Protein AF-A0A9P0MCF1-F1 (afdb_monomer)

Secondary structure (DSSP, 8-state):
---TT----GGGS-TT--HHHHHHHHHHT-TT---------PPPPPPP-----TTS-TT---SPPPPSS----SSPPPPGGGSS-TT-----TTTSPPPPHHHHHHHHHHHHHHHHHHHHHHHHHHHHTTHHHHHHHHHHHHHHHHTT-

Sequence (149 aa):
MKLFDRSVDLARFEEDTPLYPICRAWMQNQPKNPQTVVKRRLSTPEPEDKSWNGDDSLTEVTRLPAPSGPFEKRIPPPLPEQQQNKDNINLNYDQCEPPEKEVLMQNHLERWSKVKKKWIETAAKNEERYSKSLEILKAIYINAQEVTD

Foldseek 3Di:
DDLVVADFDCVLADPPDDVPVRVVRRVVRCPPDPPPRPPPPDPDPDDDPPDDPPPDDLPDCPDADAFPDDQDDLDFDDDPVRPDDPVPDPPPCVVDPDDDPVVVVVVVVVVVVVVVVRNVVSNVVRCVSRVRRVVSVVVVVVVVVVVVD

InterPro domains:
  IPR028226 Protein LIN37 [PF15306] (1-138)
  IPR028226 Protein LIN37 [PTHR31336] (1-141)

Organ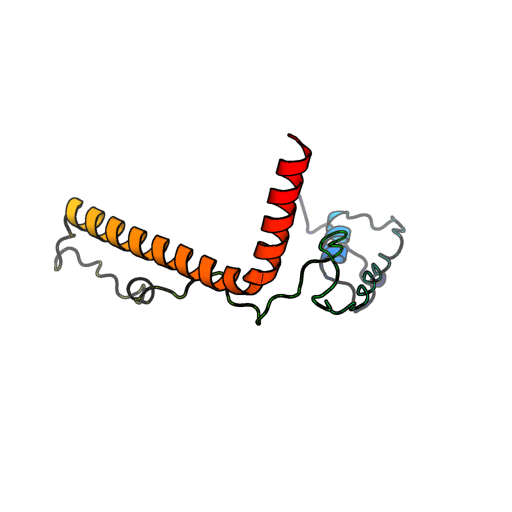ism: Acanthoscelides obtectus (NCBI:txid200917)

Radius of gyration: 28.13 Å; Cα contacts (8 Å, |Δi|>4): 47; chains: 1; bounding box: 60×58×70 Å

Structure (mmCIF, N/CA/C/O backbone):
data_AF-A0A9P0MCF1-F1
#
_entry.id   AF-A0A9P0MCF1-F1
#
loop_
_atom_site.group_PDB
_atom_site.id
_atom_site.type_symbol
_atom_site.label_atom_id
_atom_site.label_alt_id
_atom_site.label_comp_id
_atom_site.label_asym_id
_atom_site.label_entity_id
_atom_site.label_seq_id
_atom_site.pdbx_PDB_ins_code
_atom_site.Cartn_x
_atom_site.Cartn_y
_atom_site.Cartn_z
_atom_site.occupancy
_atom_site.B_iso_or_equiv
_atom_site.auth_seq_id
_atom_site.auth_comp_id
_atom_site.auth_asym_id
_atom_site.auth_atom_id
_atom_site.pdbx_PDB_model_num
ATOM 1 N N . MET A 1 1 ? -32.303 -13.042 -11.400 1.00 60.38 1 MET A N 1
ATOM 2 C CA . MET A 1 1 ? -31.808 -13.975 -12.443 1.00 60.38 1 MET A CA 1
ATOM 3 C C . MET A 1 1 ? -31.792 -15.383 -11.869 1.00 60.38 1 MET A C 1
ATOM 5 O O . MET A 1 1 ? -31.260 -15.553 -10.782 1.00 60.38 1 MET A O 1
ATOM 9 N N . LYS A 1 2 ? -32.372 -16.371 -12.561 1.00 69.25 2 LYS A N 1
ATOM 10 C CA . LYS A 1 2 ? -32.434 -17.771 -12.112 1.00 69.25 2 LYS A CA 1
ATOM 11 C C . LYS A 1 2 ? -31.235 -18.532 -12.701 1.00 69.25 2 LYS A C 1
ATOM 13 O O . LYS A 1 2 ? -31.168 -18.719 -13.911 1.00 69.25 2 LYS A O 1
ATOM 18 N N . LEU A 1 3 ? -30.244 -18.857 -11.867 1.00 65.06 3 LEU A N 1
ATOM 19 C CA . LEU A 1 3 ? -28.996 -19.521 -12.286 1.00 65.06 3 LEU A CA 1
ATOM 20 C C . LEU A 1 3 ? -29.181 -21.026 -12.539 1.00 65.06 3 LEU A C 1
ATOM 22 O O . LEU A 1 3 ? -28.493 -21.593 -13.377 1.00 65.06 3 LEU A O 1
ATOM 26 N N . PHE A 1 4 ? -30.140 -21.646 -11.852 1.00 70.38 4 PHE A N 1
ATOM 27 C CA . PHE A 1 4 ? -30.322 -23.101 -11.807 1.00 70.38 4 PHE A CA 1
ATOM 28 C C . PHE A 1 4 ? -30.893 -23.732 -13.089 1.00 70.38 4 PHE A C 1
ATOM 30 O O . PHE A 1 4 ? -30.806 -24.941 -13.244 1.00 70.38 4 PHE A O 1
ATOM 37 N N . ASP A 1 5 ? -31.416 -22.929 -14.024 1.00 76.19 5 ASP A N 1
ATOM 38 C CA . ASP A 1 5 ? -31.956 -23.413 -15.309 1.00 76.19 5 ASP A CA 1
ATOM 39 C C . ASP A 1 5 ? -30.931 -23.291 -16.461 1.00 76.19 5 ASP A C 1
ATOM 41 O O . ASP A 1 5 ? -31.280 -23.423 -17.635 1.00 76.19 5 ASP A O 1
ATOM 45 N N . ARG A 1 6 ? -29.663 -22.982 -16.148 1.00 80.38 6 ARG A N 1
ATOM 46 C CA . ARG A 1 6 ? -28.590 -22.774 -17.133 1.00 80.38 6 ARG A CA 1
ATOM 47 C C . ARG A 1 6 ? -27.617 -23.944 -17.113 1.00 80.38 6 ARG A C 1
ATOM 49 O O . ARG A 1 6 ? -27.142 -24.329 -16.048 1.00 80.38 6 ARG A O 1
ATOM 56 N N . SER A 1 7 ? -27.268 -24.457 -18.287 1.00 82.00 7 SER A N 1
ATOM 57 C CA . SER A 1 7 ? -26.250 -25.501 -18.455 1.00 82.00 7 SER A CA 1
ATOM 58 C C . SER A 1 7 ? -25.062 -24.976 -19.261 1.00 82.00 7 SER A C 1
ATOM 60 O O . SER A 1 7 ? -25.192 -24.042 -20.054 1.00 82.00 7 SER A O 1
ATOM 62 N N . VAL A 1 8 ? -23.886 -25.555 -19.023 1.00 82.69 8 VAL A N 1
ATOM 63 C CA . VAL A 1 8 ? -22.657 -25.285 -19.775 1.00 82.69 8 VAL A CA 1
ATOM 64 C C . VAL A 1 8 ? -22.046 -26.618 -20.198 1.00 82.69 8 VAL A C 1
ATOM 66 O O . VAL A 1 8 ? -21.968 -27.548 -19.401 1.00 82.69 8 VAL A O 1
ATOM 69 N N . ASP A 1 9 ? -21.663 -26.720 -21.466 1.00 83.62 9 ASP A N 1
ATOM 70 C CA . ASP A 1 9 ? -21.044 -27.915 -22.037 1.00 83.62 9 ASP A CA 1
ATOM 71 C C . ASP A 1 9 ? -19.532 -27.879 -21.781 1.00 83.62 9 ASP A C 1
ATOM 73 O O . ASP A 1 9 ? -18.817 -27.065 -22.372 1.00 83.62 9 ASP A O 1
ATOM 77 N N . LEU A 1 10 ? -19.063 -28.728 -20.859 1.00 82.06 10 LEU A N 1
ATOM 78 C CA . LEU A 1 10 ? -17.662 -28.759 -20.436 1.00 82.06 10 LEU A CA 1
ATOM 79 C C . LEU A 1 10 ? -16.728 -29.388 -21.476 1.00 82.06 10 LEU A C 1
ATOM 81 O O . LEU A 1 10 ? -15.547 -29.061 -21.482 1.00 82.06 10 LEU A O 1
ATOM 85 N N . ALA A 1 11 ? -17.244 -30.214 -22.393 1.00 82.06 11 ALA A N 1
ATOM 86 C CA . ALA A 1 11 ? -16.435 -30.870 -23.425 1.00 82.06 11 ALA A CA 1
ATOM 87 C C . ALA A 1 11 ? -15.829 -29.879 -24.438 1.00 82.06 11 ALA A C 1
ATOM 89 O O . ALA A 1 11 ? -14.988 -30.247 -25.255 1.00 82.06 11 ALA A O 1
ATOM 90 N N . ARG A 1 12 ? -16.258 -28.612 -24.396 1.00 75.88 12 ARG A N 1
ATOM 91 C CA . ARG A 1 12 ? -15.750 -27.520 -25.237 1.00 75.88 12 ARG A CA 1
ATOM 92 C C . ARG A 1 12 ? -14.488 -26.855 -24.684 1.00 75.88 12 ARG A C 1
ATOM 94 O O . ARG A 1 12 ? -13.932 -25.993 -25.363 1.00 75.88 12 ARG A O 1
ATOM 101 N N . PHE A 1 13 ? -14.076 -27.193 -23.463 1.00 81.00 13 PHE A N 1
ATOM 102 C CA . PHE A 1 13 ? -12.922 -26.602 -22.792 1.00 81.00 13 PHE A CA 1
ATOM 103 C C . PHE A 1 13 ? -11.800 -27.635 -22.646 1.00 81.00 13 PHE A C 1
ATOM 105 O O . PHE A 1 13 ? -12.057 -28.807 -22.389 1.00 81.00 13 PHE A O 1
ATOM 112 N N . GLU A 1 14 ? -10.555 -27.188 -22.805 1.00 82.31 14 GLU A N 1
ATOM 113 C CA . GLU A 1 14 ? -9.365 -27.981 -22.474 1.00 82.31 14 GLU A CA 1
ATOM 114 C C . GLU A 1 14 ? -9.253 -28.129 -20.945 1.00 82.31 14 GLU A C 1
ATOM 116 O O . GLU A 1 14 ? -9.722 -27.254 -20.209 1.00 82.31 14 GLU A O 1
ATOM 121 N N . GLU A 1 15 ? -8.621 -29.201 -20.453 1.00 82.75 15 GLU A N 1
ATOM 122 C CA . GLU A 1 15 ? -8.458 -29.463 -19.008 1.00 82.75 15 GLU A CA 1
ATOM 123 C C . GLU A 1 15 ? -7.720 -28.335 -18.263 1.00 82.75 15 GLU A C 1
ATOM 125 O O . GLU A 1 15 ? -7.939 -28.131 -17.071 1.00 82.75 15 GLU A O 1
ATOM 130 N N . ASP A 1 16 ? -6.885 -27.563 -18.963 1.00 82.12 16 ASP A N 1
ATOM 131 C CA . ASP A 1 16 ? -6.139 -26.422 -18.426 1.00 82.12 16 ASP A CA 1
ATOM 132 C C . ASP A 1 16 ? -6.858 -25.068 -18.602 1.00 82.12 16 ASP A C 1
ATOM 134 O O . ASP A 1 16 ? -6.293 -24.007 -18.314 1.00 82.12 16 ASP A O 1
ATOM 138 N N . THR A 1 17 ? -8.122 -25.074 -19.042 1.00 81.31 17 THR A N 1
ATOM 139 C CA . THR A 1 17 ? -8.905 -23.844 -19.201 1.00 81.31 17 THR A CA 1
ATOM 140 C C . THR A 1 17 ? -9.191 -23.207 -17.834 1.00 81.31 17 THR A C 1
ATOM 142 O O . THR A 1 17 ? -9.747 -23.857 -16.946 1.00 81.31 17 THR A O 1
ATOM 145 N N . PRO A 1 18 ? -8.911 -21.904 -17.643 1.00 84.00 18 PRO A N 1
ATOM 146 C CA . PRO A 1 18 ? -9.210 -21.230 -16.387 1.00 84.00 18 PRO A CA 1
ATOM 147 C C . PRO A 1 18 ? -10.721 -21.137 -16.123 1.00 84.00 18 PRO A C 1
ATOM 149 O O . PRO A 1 18 ? -11.548 -21.106 -17.034 1.00 84.00 18 PRO A O 1
ATOM 152 N N . LEU A 1 19 ? -11.091 -20.995 -14.847 1.00 87.38 19 LEU A N 1
ATOM 153 C CA . LEU A 1 19 ? -12.492 -20.992 -14.406 1.00 87.38 19 LEU A CA 1
ATOM 154 C C . LEU A 1 19 ? -13.329 -19.837 -14.994 1.00 87.38 19 LEU A C 1
ATOM 156 O O . LEU A 1 19 ? -14.530 -19.978 -15.220 1.00 87.38 19 LEU A O 1
ATOM 160 N N . TYR A 1 20 ? -12.716 -18.678 -15.246 1.00 85.25 20 TYR A N 1
ATOM 161 C CA . TYR A 1 20 ? -13.443 -17.475 -15.665 1.00 85.25 20 TYR A CA 1
ATOM 162 C C . TYR A 1 20 ? -14.188 -17.631 -17.014 1.00 85.25 20 TYR A C 1
ATOM 164 O O . TYR A 1 20 ? -15.388 -17.335 -17.052 1.00 85.25 20 TYR A O 1
ATOM 172 N N . PRO A 1 21 ? -13.559 -18.128 -18.103 1.00 83.38 21 PRO A N 1
ATOM 173 C CA . PRO A 1 21 ? -14.254 -18.495 -19.341 1.00 83.38 21 PRO A CA 1
ATOM 174 C C . PRO A 1 21 ? -15.456 -19.426 -19.146 1.00 83.38 21 PRO A C 1
ATOM 176 O O . PRO A 1 21 ? -16.510 -19.195 -19.742 1.00 83.38 21 PRO A O 1
ATOM 179 N N . ILE A 1 22 ? -15.326 -20.425 -18.271 1.00 85.50 22 ILE A N 1
ATOM 180 C CA . ILE A 1 22 ? -16.377 -21.410 -17.990 1.00 85.50 22 ILE A CA 1
ATOM 181 C C . ILE A 1 22 ? -17.571 -20.721 -17.308 1.00 85.50 22 ILE A C 1
ATOM 183 O O . ILE A 1 22 ? -18.712 -20.840 -17.763 1.00 85.50 22 ILE A O 1
ATOM 187 N N . CYS A 1 23 ? -17.316 -19.897 -16.284 1.00 87.38 23 CYS A N 1
ATOM 188 C CA . CYS A 1 23 ? -18.349 -19.110 -15.602 1.00 87.38 23 CYS A CA 1
ATOM 189 C C . CYS A 1 23 ? -19.060 -18.123 -16.543 1.00 87.38 23 CYS A C 1
ATOM 191 O O . CYS A 1 23 ? -20.273 -17.923 -16.446 1.00 87.38 23 CYS A O 1
ATOM 193 N N . ARG A 1 24 ? -18.324 -17.498 -17.473 1.00 85.25 24 ARG A N 1
ATOM 194 C CA . ARG A 1 24 ? -18.900 -16.585 -18.475 1.00 85.25 24 ARG A CA 1
ATOM 195 C C . ARG A 1 24 ? -19.818 -17.320 -19.448 1.00 85.25 24 ARG A C 1
ATOM 197 O O . ARG A 1 24 ? -20.921 -16.830 -19.688 1.00 85.25 24 ARG A O 1
ATOM 204 N N . ALA A 1 25 ? -19.409 -18.485 -19.949 1.00 83.31 25 ALA A N 1
ATOM 205 C CA . ALA A 1 25 ? -20.236 -19.311 -20.828 1.00 83.31 25 ALA A CA 1
ATOM 206 C C . ALA A 1 25 ? -21.526 -19.772 -20.128 1.00 83.31 25 ALA A C 1
ATOM 208 O O . ALA A 1 25 ? -22.613 -19.699 -20.704 1.00 83.31 25 ALA A O 1
ATOM 209 N N . TRP A 1 26 ? -21.428 -20.145 -18.849 1.00 84.31 26 TRP A N 1
ATOM 210 C CA . TRP A 1 26 ? -22.587 -20.521 -18.042 1.00 84.31 26 TRP A CA 1
ATOM 211 C C . TRP A 1 26 ? -23.578 -19.365 -17.844 1.00 84.31 26 TRP A C 1
ATOM 213 O O . TRP A 1 26 ? -24.789 -19.537 -17.998 1.00 84.31 26 TRP A O 1
ATOM 223 N N . MET A 1 27 ? -23.085 -18.150 -17.579 1.00 84.75 27 MET A N 1
ATOM 224 C CA . MET A 1 27 ? -23.943 -16.963 -17.479 1.00 84.75 27 MET A CA 1
ATOM 225 C C . MET A 1 27 ? -24.620 -16.592 -18.804 1.00 8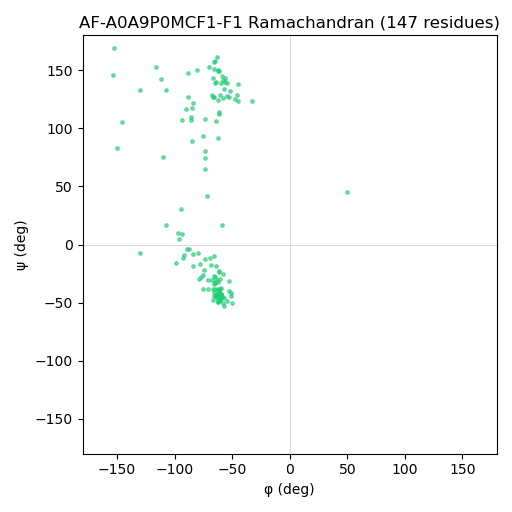4.75 27 MET A C 1
ATOM 227 O O . MET A 1 27 ? -25.744 -16.087 -18.774 1.00 84.75 27 MET A O 1
ATOM 231 N N . GLN A 1 28 ? -23.960 -16.832 -19.942 1.00 82.62 28 GLN A N 1
ATOM 232 C CA . GLN A 1 28 ? -24.501 -16.544 -21.275 1.00 82.62 28 GLN A CA 1
ATOM 233 C C . GLN A 1 28 ? -25.643 -17.490 -21.672 1.00 82.62 28 GLN A C 1
ATOM 235 O O . GLN A 1 28 ? -26.543 -17.059 -22.389 1.00 82.62 28 GLN A O 1
ATOM 240 N N . ASN A 1 29 ? -25.640 -18.740 -21.189 1.00 79.31 29 ASN A N 1
ATOM 241 C CA . ASN A 1 29 ? -26.688 -19.741 -21.432 1.00 79.31 29 ASN A CA 1
ATOM 242 C C . ASN A 1 29 ? -27.058 -19.906 -22.920 1.00 79.31 29 ASN A C 1
ATOM 244 O O . ASN A 1 29 ? -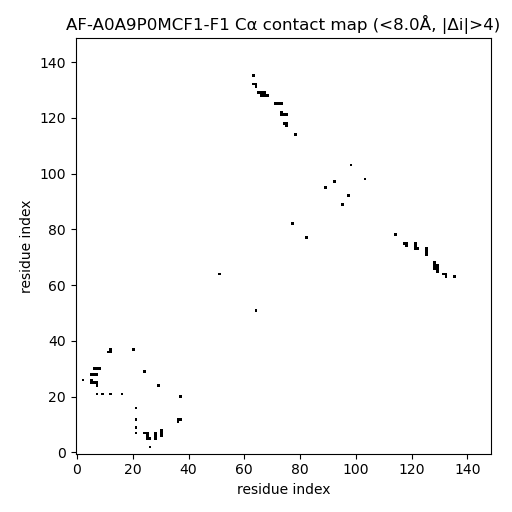28.234 -19.925 -23.286 1.00 79.31 29 ASN A O 1
ATOM 248 N N . GLN A 1 30 ? -26.051 -19.985 -23.794 1.00 75.56 30 GLN A N 1
ATOM 249 C CA . GLN A 1 30 ? -26.244 -20.162 -25.236 1.00 75.56 30 GLN A CA 1
ATOM 250 C C . GLN A 1 30 ? -25.800 -21.564 -25.690 1.00 75.56 30 GLN A C 1
ATOM 252 O O . GLN A 1 30 ? -24.752 -21.700 -26.321 1.00 75.56 30 GLN A O 1
ATOM 257 N N . PRO A 1 31 ? -26.589 -22.623 -25.420 1.00 68.19 31 PRO A N 1
ATOM 258 C CA . PRO A 1 31 ? -26.196 -24.003 -25.734 1.00 68.19 31 PRO A CA 1
ATOM 259 C C . PRO A 1 31 ? -26.023 -24.249 -27.243 1.00 68.19 31 PRO A C 1
ATOM 261 O O . PRO A 1 31 ? -25.180 -25.044 -27.658 1.00 68.19 31 PRO A O 1
ATOM 264 N N . LYS A 1 32 ? -26.793 -23.524 -28.069 1.00 65.25 32 LYS A N 1
ATOM 265 C CA . LYS A 1 32 ? -26.811 -23.633 -29.537 1.00 65.25 32 LYS A CA 1
ATOM 266 C C . LYS A 1 32 ? -25.774 -22.768 -30.251 1.00 65.25 32 LYS A C 1
ATOM 268 O O . LYS A 1 32 ? -25.707 -22.814 -31.473 1.00 65.25 32 LYS A O 1
ATOM 273 N N . ASN A 1 33 ? -25.013 -21.949 -29.530 1.00 67.44 33 ASN A N 1
ATOM 274 C CA . ASN A 1 33 ? -24.020 -21.099 -30.162 1.00 67.44 33 ASN A CA 1
ATOM 275 C C . ASN A 1 33 ? -22.718 -21.903 -30.340 1.00 67.44 33 ASN A C 1
ATOM 277 O O . ASN A 1 33 ? -22.140 -22.330 -29.332 1.00 67.44 33 ASN A O 1
ATOM 281 N N . PRO A 1 34 ? -22.250 -22.133 -31.581 1.00 62.88 34 PRO A N 1
ATOM 282 C CA . PRO A 1 34 ? -20.914 -22.648 -31.841 1.00 62.88 34 PRO A CA 1
ATOM 283 C C . PRO A 1 34 ? -19.907 -21.518 -31.589 1.00 62.88 34 PRO A C 1
ATOM 285 O O . PRO A 1 34 ? -19.279 -21.002 -32.509 1.00 62.88 34 PRO A O 1
ATOM 288 N N . GLN A 1 35 ? -19.793 -21.065 -30.338 1.00 59.19 35 GLN A N 1
ATOM 289 C CA . GLN A 1 35 ? -18.737 -20.131 -29.972 1.00 59.19 35 GLN A CA 1
ATOM 290 C C . GLN A 1 35 ? -17.403 -20.832 -30.205 1.00 59.19 35 GLN A C 1
ATOM 292 O O . GLN A 1 35 ? -17.165 -21.925 -29.692 1.00 59.19 35 GLN A O 1
ATOM 297 N N . THR A 1 36 ? -16.562 -20.197 -31.016 1.00 58.47 36 THR A N 1
ATOM 298 C CA . THR A 1 36 ? -15.187 -20.606 -31.273 1.00 58.47 36 THR A CA 1
ATOM 299 C C . THR A 1 36 ? -14.501 -20.888 -29.946 1.00 58.47 36 THR A C 1
ATOM 301 O O . THR A 1 36 ? -14.507 -20.012 -29.077 1.00 58.47 36 THR A O 1
ATOM 304 N N . VAL A 1 37 ? -13.934 -22.092 -29.811 1.00 60.06 37 VAL A N 1
ATOM 305 C CA . VAL A 1 37 ? -13.035 -22.495 -28.719 1.00 60.06 37 VAL A CA 1
ATOM 306 C C . VAL A 1 37 ? -12.225 -21.277 -28.298 1.00 60.06 37 VAL A C 1
ATOM 308 O O . VAL A 1 37 ? -11.624 -20.625 -29.160 1.00 60.06 37 VAL A O 1
ATOM 311 N N . VAL A 1 38 ? -12.285 -20.915 -27.012 1.00 59.22 38 VAL A N 1
ATOM 312 C CA . VAL A 1 38 ? -11.543 -19.771 -26.474 1.00 59.22 38 VAL A CA 1
ATOM 313 C C . VAL A 1 38 ? -10.068 -20.085 -26.676 1.00 59.22 38 VAL A C 1
ATOM 315 O O . VAL A 1 38 ? -9.452 -20.756 -25.855 1.00 59.22 38 VAL A O 1
ATOM 318 N N . LYS A 1 39 ? -9.517 -19.656 -27.816 1.00 59.22 39 LYS A N 1
ATOM 319 C CA . LYS A 1 39 ? -8.114 -19.870 -28.139 1.00 59.22 39 LYS A CA 1
ATOM 320 C C . LYS A 1 39 ? -7.316 -19.220 -27.026 1.00 59.22 39 LYS A C 1
ATOM 322 O O . LYS A 1 39 ? -7.530 -18.044 -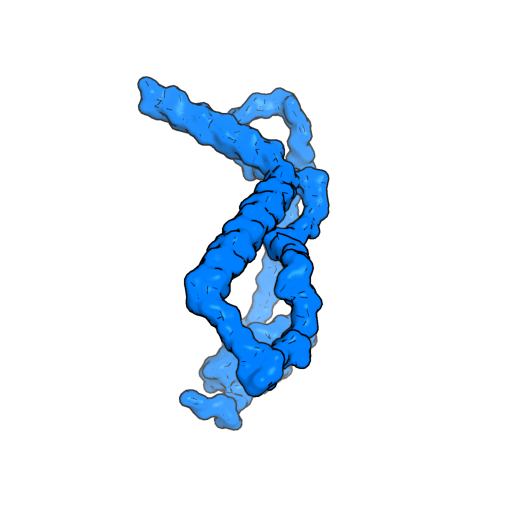26.712 1.00 59.22 39 LYS A O 1
ATOM 327 N N . ARG A 1 40 ? -6.422 -20.004 -26.430 1.00 63.28 40 ARG A N 1
ATOM 328 C CA . ARG A 1 40 ? -5.446 -19.525 -25.459 1.00 63.28 40 ARG A CA 1
ATOM 329 C C . ARG A 1 40 ? -4.841 -18.234 -26.003 1.00 63.28 40 ARG A C 1
ATOM 331 O O . ARG A 1 40 ? -4.327 -18.216 -27.123 1.00 63.28 40 ARG A O 1
ATOM 338 N N . ARG A 1 41 ? -4.933 -17.142 -25.239 1.00 60.22 41 ARG A N 1
ATOM 339 C CA . ARG A 1 41 ? -4.105 -15.975 -25.540 1.00 60.22 41 ARG A CA 1
ATOM 340 C C . ARG A 1 41 ? -2.670 -16.459 -25.389 1.00 60.22 41 ARG A C 1
ATOM 342 O O . ARG A 1 41 ? -2.285 -16.840 -24.287 1.00 60.22 41 ARG A O 1
ATOM 349 N N . LEU A 1 42 ? -1.929 -16.524 -26.494 1.00 61.22 42 LEU A N 1
ATOM 350 C CA . LEU A 1 42 ? -0.489 -16.732 -26.431 1.00 61.22 42 LEU A CA 1
ATOM 351 C C . LEU A 1 42 ? 0.065 -15.641 -25.517 1.00 61.22 42 LEU A C 1
ATOM 353 O O . LEU A 1 42 ? -0.288 -14.468 -25.674 1.00 61.22 42 LEU A O 1
ATOM 357 N N . SER A 1 43 ? 0.846 -16.045 -24.520 1.00 59.88 43 SER A N 1
ATOM 358 C CA . SER A 1 43 ? 1.556 -15.116 -23.653 1.00 59.88 43 SER A CA 1
ATOM 359 C C . SER A 1 43 ? 2.334 -14.147 -24.537 1.00 59.88 43 SER A C 1
ATOM 361 O O . SER A 1 43 ? 2.993 -14.580 -25.485 1.00 59.88 43 SER A O 1
ATOM 363 N N . THR A 1 44 ? 2.235 -12.847 -24.258 1.00 64.62 44 THR A N 1
ATOM 364 C CA . THR A 1 44 ? 3.109 -11.860 -24.895 1.00 64.62 44 THR A CA 1
ATOM 365 C C . THR A 1 44 ? 4.554 -12.325 -24.688 1.00 64.62 44 THR A C 1
ATOM 367 O O . THR A 1 44 ? 4.892 -12.637 -23.543 1.00 64.62 44 THR A O 1
ATOM 370 N N . PRO A 1 45 ? 5.378 -12.439 -25.747 1.00 67.06 45 PRO A N 1
ATOM 371 C CA . PRO A 1 45 ? 6.770 -12.844 -25.595 1.00 67.06 45 PRO A CA 1
ATOM 372 C C . PRO A 1 45 ? 7.472 -11.920 -24.595 1.00 67.06 45 PRO A C 1
ATOM 374 O O . PRO A 1 45 ? 7.227 -10.711 -24.594 1.00 67.06 45 PRO A O 1
ATOM 377 N N . GLU A 1 46 ? 8.304 -12.494 -23.724 1.00 63.94 46 GLU A N 1
ATOM 378 C CA . GLU A 1 46 ? 9.117 -11.698 -22.805 1.00 63.94 46 GLU A CA 1
ATOM 379 C C . GLU A 1 46 ? 10.039 -10.779 -23.624 1.00 63.94 46 GLU A C 1
ATOM 381 O O . GLU A 1 46 ? 10.697 -11.248 -24.557 1.00 63.94 46 GLU A O 1
ATOM 386 N N . PRO A 1 47 ? 10.061 -9.465 -23.344 1.00 56.69 47 PRO A N 1
ATOM 387 C CA . PRO A 1 47 ? 10.951 -8.549 -24.041 1.00 56.69 47 PRO A CA 1
ATOM 388 C C . PRO A 1 47 ? 12.417 -8.849 -23.697 1.00 56.69 47 PRO A C 1
ATOM 390 O O . PRO A 1 47 ? 12.743 -9.171 -22.558 1.00 56.69 47 PRO A O 1
ATOM 393 N N . GLU A 1 48 ? 13.303 -8.707 -24.684 1.00 62.16 48 GLU A N 1
ATOM 394 C CA . GLU A 1 48 ? 14.737 -9.002 -24.567 1.00 62.16 48 GLU A CA 1
ATOM 395 C C . GLU A 1 48 ? 15.428 -8.200 -23.445 1.00 62.16 48 GLU A C 1
ATOM 397 O O . GLU A 1 48 ? 15.278 -6.977 -23.335 1.00 62.16 48 GLU A O 1
ATOM 402 N N . ASP A 1 49 ? 16.246 -8.882 -22.636 1.00 54.94 49 ASP A N 1
ATOM 403 C CA . ASP A 1 49 ? 17.028 -8.317 -21.531 1.00 54.94 49 ASP A CA 1
ATOM 404 C C . ASP A 1 49 ? 18.237 -7.496 -22.015 1.00 54.94 49 ASP A C 1
ATOM 406 O O . ASP A 1 49 ? 19.394 -7.889 -21.891 1.00 54.94 49 ASP A O 1
ATOM 410 N N . LYS A 1 50 ? 18.000 -6.289 -22.539 1.00 57.03 50 LYS A N 1
ATOM 411 C CA . LYS A 1 50 ? 19.078 -5.307 -22.762 1.00 57.03 50 LYS A CA 1
ATOM 412 C C . LYS A 1 50 ? 19.554 -4.686 -21.447 1.00 57.03 50 LYS A C 1
ATOM 414 O O . LYS A 1 50 ? 19.079 -3.621 -21.041 1.00 57.03 50 LYS A O 1
ATOM 419 N N . SER A 1 51 ? 20.416 -5.397 -20.720 1.00 50.00 51 SER A N 1
ATOM 420 C CA . SER A 1 51 ? 21.037 -4.915 -19.477 1.00 50.00 51 SER A CA 1
ATOM 421 C C . SER A 1 51 ? 21.544 -3.478 -19.641 1.00 50.00 51 SER A C 1
ATOM 423 O O . SER A 1 51 ? 22.237 -3.163 -20.606 1.00 50.00 51 SER A O 1
ATOM 425 N N . TRP A 1 52 ? 21.158 -2.606 -18.712 1.00 51.66 52 TRP A N 1
ATOM 426 C CA . TRP A 1 52 ? 21.574 -1.208 -18.672 1.00 51.66 52 TRP A CA 1
ATOM 427 C C . TRP A 1 52 ? 23.092 -1.135 -18.456 1.00 51.66 52 TRP A C 1
ATOM 429 O O . TRP A 1 52 ? 23.577 -1.397 -17.354 1.00 5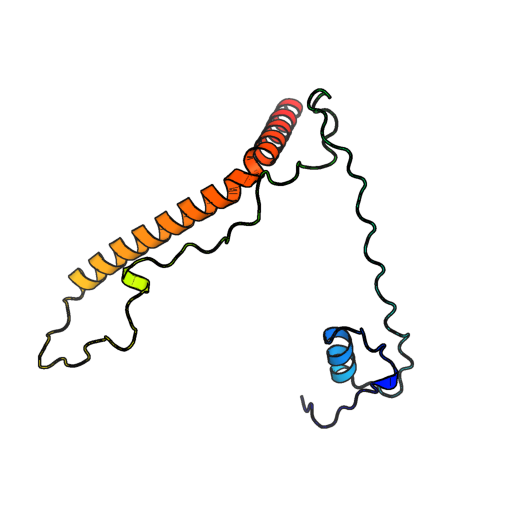1.66 52 TRP A O 1
ATOM 439 N N . ASN A 1 53 ? 23.838 -0.797 -19.506 1.00 48.78 53 ASN A N 1
ATOM 440 C CA . ASN A 1 53 ? 25.232 -0.381 -19.401 1.00 48.78 53 ASN A CA 1
ATOM 441 C C . ASN A 1 53 ? 25.198 1.124 -19.123 1.00 48.78 53 ASN A C 1
ATOM 443 O O . ASN A 1 53 ? 24.757 1.892 -19.971 1.00 48.78 53 ASN A O 1
ATOM 447 N N . GLY A 1 54 ? 25.561 1.527 -17.906 1.00 49.72 54 GLY A N 1
ATOM 448 C CA . GLY A 1 54 ? 25.350 2.877 -17.372 1.00 49.72 54 GLY A CA 1
ATOM 449 C C . GLY A 1 54 ? 26.228 3.984 -17.957 1.00 49.72 54 GLY A C 1
ATOM 450 O O . GLY A 1 54 ? 26.705 4.807 -17.187 1.00 49.72 54 GLY A O 1
ATOM 451 N N . ASP A 1 55 ? 26.439 3.991 -19.271 1.00 49.03 55 ASP A N 1
ATOM 452 C CA . ASP A 1 55 ? 27.293 4.958 -19.972 1.00 49.03 55 ASP A CA 1
ATOM 453 C C . ASP A 1 55 ? 26.612 5.613 -21.187 1.00 49.03 55 ASP A C 1
ATOM 455 O O . ASP A 1 55 ? 27.154 6.555 -21.756 1.00 49.03 55 ASP A O 1
ATOM 459 N N . ASP A 1 56 ? 25.415 5.168 -21.590 1.00 48.81 56 ASP A N 1
ATOM 460 C CA . ASP A 1 56 ? 24.744 5.794 -22.730 1.00 48.81 56 ASP A CA 1
ATOM 461 C C . ASP A 1 56 ? 23.877 6.969 -22.275 1.00 48.81 56 ASP A C 1
ATOM 463 O O . ASP A 1 56 ? 23.054 6.867 -21.358 1.00 48.81 56 ASP A O 1
ATOM 467 N N . SER A 1 57 ? 24.117 8.106 -22.916 1.00 50.97 57 SER A N 1
ATOM 468 C CA . SER A 1 57 ? 23.424 9.369 -22.713 1.00 50.97 57 SER A CA 1
ATOM 469 C C . SER A 1 57 ? 21.912 9.142 -22.628 1.00 50.97 57 SER A C 1
ATOM 471 O O . SER A 1 57 ? 21.358 8.384 -23.425 1.00 50.97 57 SER A O 1
ATOM 473 N N . LEU A 1 58 ? 21.237 9.827 -21.693 1.00 55.28 58 LEU A N 1
ATOM 474 C CA . LEU A 1 58 ? 19.805 9.725 -21.329 1.00 55.28 58 LEU A CA 1
ATOM 475 C C . LEU A 1 58 ? 18.802 10.012 -22.478 1.00 55.28 58 LEU A C 1
ATOM 477 O O . LEU A 1 58 ? 17.632 10.299 -22.238 1.00 55.28 58 LEU A O 1
ATOM 481 N N . THR A 1 59 ? 19.275 9.984 -23.718 1.00 57.41 59 THR A N 1
ATOM 482 C CA . THR A 1 59 ? 18.607 10.317 -24.972 1.00 57.41 59 THR A CA 1
ATOM 483 C C . THR A 1 59 ? 17.455 9.381 -25.330 1.00 57.41 59 THR A C 1
ATOM 485 O O . THR A 1 59 ? 16.502 9.852 -25.943 1.00 57.41 59 THR A O 1
ATOM 488 N N . GLU A 1 60 ? 17.459 8.109 -24.902 1.00 66.62 60 GLU A N 1
ATOM 489 C CA . GLU A 1 60 ? 16.320 7.216 -25.166 1.00 66.62 60 GLU A CA 1
ATOM 490 C C . GLU A 1 60 ? 16.108 6.138 -24.083 1.00 66.62 60 GLU A C 1
ATOM 492 O O . GLU A 1 60 ? 16.508 4.976 -24.196 1.00 66.62 60 GLU A O 1
ATOM 497 N N . VAL A 1 61 ? 15.428 6.514 -22.995 1.00 69.56 61 VAL A N 1
ATOM 498 C CA . VAL A 1 61 ? 14.991 5.563 -21.959 1.00 69.56 61 VAL A CA 1
ATOM 499 C C . VAL A 1 61 ? 13.788 4.764 -22.473 1.00 69.56 61 VAL A C 1
ATOM 501 O O . VAL A 1 61 ? 12.639 5.173 -22.334 1.00 69.56 61 VAL A O 1
ATOM 504 N N . THR A 1 62 ? 14.046 3.591 -23.051 1.00 78.38 62 THR A N 1
ATOM 505 C CA . THR A 1 62 ? 12.994 2.677 -23.548 1.00 78.38 62 THR A CA 1
ATOM 506 C C . THR A 1 62 ? 12.405 1.773 -22.463 1.00 78.38 62 THR A C 1
ATOM 508 O O . THR A 1 62 ? 11.320 1.215 -22.637 1.00 78.38 62 THR A O 1
ATOM 511 N N . ARG A 1 63 ? 13.103 1.614 -21.328 1.00 82.19 63 ARG A N 1
ATOM 512 C CA . ARG A 1 63 ? 12.668 0.791 -20.191 1.00 82.19 63 ARG A CA 1
ATOM 513 C C . ARG A 1 63 ? 13.257 1.274 -18.870 1.00 82.19 63 ARG A C 1
ATOM 515 O O . ARG A 1 63 ? 14.398 1.724 -18.822 1.00 82.19 63 ARG A O 1
ATOM 522 N N . LEU A 1 64 ? 12.487 1.133 -17.792 1.00 86.50 64 LEU A N 1
ATOM 523 C CA . LEU A 1 64 ? 12.971 1.382 -16.433 1.00 86.50 64 LEU A CA 1
ATOM 524 C C . LEU A 1 64 ? 13.759 0.170 -15.910 1.00 86.50 64 LEU A C 1
ATOM 526 O O . LEU A 1 64 ? 13.457 -0.964 -16.295 1.00 86.50 64 LEU A O 1
ATOM 530 N N . PRO A 1 65 ? 14.748 0.379 -15.024 1.00 88.12 65 PRO A N 1
ATOM 531 C CA . PRO A 1 65 ? 15.491 -0.717 -14.427 1.00 88.12 65 PRO A CA 1
ATOM 532 C C . PRO A 1 65 ? 14.586 -1.577 -13.537 1.00 88.12 65 PRO A C 1
ATOM 534 O O . PRO A 1 65 ? 13.610 -1.101 -12.947 1.00 88.12 65 PRO A O 1
ATOM 537 N N . ALA A 1 66 ? 14.940 -2.857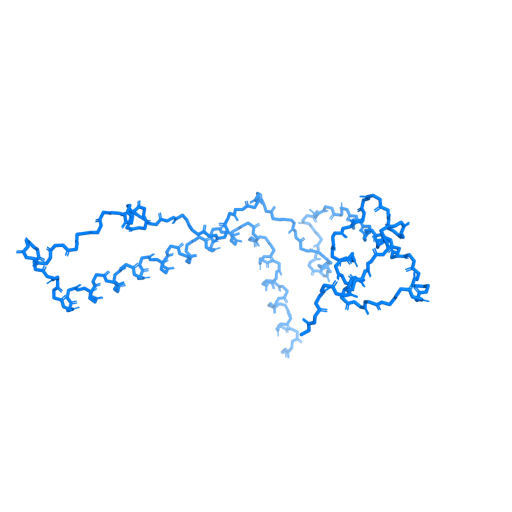 -13.429 1.00 88.00 66 ALA A N 1
ATOM 538 C CA . ALA A 1 66 ? 14.302 -3.775 -12.496 1.00 88.00 66 ALA A CA 1
ATOM 539 C C . ALA A 1 66 ? 14.496 -3.295 -11.040 1.00 88.00 66 ALA A C 1
ATOM 541 O O . ALA A 1 66 ? 15.518 -2.667 -10.733 1.00 88.00 66 ALA A O 1
ATOM 542 N N . PRO A 1 67 ? 13.544 -3.582 -10.132 1.00 90.50 67 PRO A N 1
ATOM 543 C CA . PRO A 1 67 ? 13.685 -3.231 -8.724 1.00 90.50 67 PRO A CA 1
ATOM 544 C C . PRO A 1 67 ? 14.940 -3.872 -8.124 1.00 90.50 67 PRO A C 1
ATOM 546 O O . PRO A 1 67 ? 15.253 -5.027 -8.407 1.00 90.50 67 PRO A O 1
ATOM 549 N N . SER A 1 68 ? 15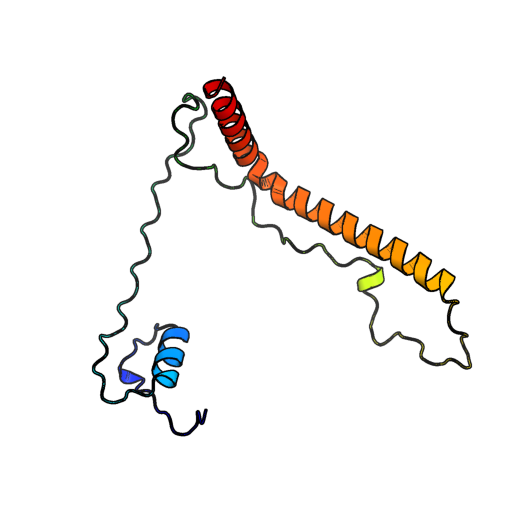.638 -3.141 -7.255 1.00 87.12 68 SER A N 1
ATOM 550 C CA . SER A 1 68 ? 16.913 -3.580 -6.665 1.00 87.12 68 SER A CA 1
ATOM 551 C C . SER A 1 68 ? 16.792 -4.754 -5.683 1.00 87.12 68 SER A C 1
ATOM 553 O O . SER A 1 68 ? 17.805 -5.344 -5.314 1.00 87.12 68 SER A O 1
ATOM 555 N N . GLY A 1 69 ? 15.575 -5.111 -5.262 1.00 83.12 69 GLY A N 1
ATOM 556 C CA . GLY A 1 69 ? 15.319 -6.173 -4.291 1.00 83.12 69 GLY A CA 1
ATOM 557 C C . GLY A 1 69 ? 13.945 -6.839 -4.446 1.00 83.12 69 GLY A C 1
ATOM 558 O O . GLY A 1 69 ? 13.079 -6.338 -5.179 1.00 83.12 69 GLY A O 1
ATOM 559 N N . PRO A 1 70 ? 13.718 -7.966 -3.743 1.00 84.88 70 PRO A N 1
ATOM 560 C CA . PRO A 1 70 ? 12.491 -8.754 -3.838 1.00 84.88 70 PRO A CA 1
ATOM 561 C C . PRO A 1 70 ? 11.260 -7.968 -3.379 1.00 84.88 70 PRO A C 1
ATOM 563 O O . PRO A 1 70 ? 11.368 -6.964 -2.677 1.00 84.88 70 PRO A O 1
ATOM 566 N N . PHE A 1 71 ? 10.071 -8.431 -3.775 1.00 82.31 71 PHE A N 1
ATOM 567 C CA . PHE A 1 71 ? 8.811 -7.815 -3.365 1.00 82.31 71 PHE A CA 1
ATOM 568 C C . PHE A 1 71 ? 8.611 -7.850 -1.847 1.00 82.31 71 PHE A C 1
ATOM 570 O O . PHE A 1 71 ? 8.394 -8.909 -1.261 1.00 82.31 71 PHE A O 1
ATOM 577 N N . GLU A 1 72 ? 8.610 -6.669 -1.231 1.00 80.94 72 GLU A N 1
ATOM 578 C CA . GLU A 1 72 ? 8.182 -6.480 0.149 1.00 80.94 72 GLU A CA 1
ATOM 579 C C . GLU A 1 72 ? 6.674 -6.222 0.226 1.00 80.94 72 GLU A C 1
ATOM 581 O O . GLU A 1 72 ? 6.063 -5.631 -0.668 1.00 80.94 72 GLU A O 1
ATOM 586 N N . LYS A 1 73 ? 6.042 -6.678 1.313 1.00 82.38 73 LYS A N 1
ATOM 587 C CA . LYS A 1 73 ? 4.601 -6.495 1.510 1.00 82.38 73 LYS A CA 1
ATOM 588 C C . LYS A 1 73 ? 4.293 -5.010 1.698 1.00 82.38 73 LYS A C 1
ATOM 590 O O . LYS A 1 73 ? 4.799 -4.374 2.612 1.00 82.38 73 LYS A O 1
ATOM 595 N N . ARG A 1 74 ? 3.363 -4.493 0.891 1.00 86.44 74 ARG A N 1
ATOM 596 C CA . ARG A 1 74 ? 2.838 -3.119 1.006 1.00 86.44 74 ARG A CA 1
ATOM 597 C C . ARG A 1 74 ? 2.163 -2.846 2.357 1.00 86.44 74 ARG A C 1
ATOM 599 O O . ARG A 1 74 ? 2.112 -1.706 2.803 1.00 86.44 74 ARG A O 1
ATOM 606 N N . ILE A 1 75 ? 1.589 -3.879 2.971 1.00 91.19 75 ILE A N 1
ATOM 607 C CA . ILE A 1 75 ? 0.816 -3.750 4.207 1.00 91.19 75 ILE A CA 1
ATOM 608 C C . ILE A 1 75 ? 1.786 -3.756 5.398 1.00 91.19 75 ILE A C 1
ATOM 610 O O . ILE A 1 75 ? 2.511 -4.743 5.558 1.00 91.19 75 ILE A O 1
ATOM 614 N N . PRO A 1 76 ? 1.793 -2.706 6.242 1.00 92.44 76 PRO A N 1
ATOM 615 C CA . PRO A 1 76 ? 2.628 -2.676 7.435 1.00 92.44 76 PRO A CA 1
ATOM 616 C C . PRO A 1 76 ? 2.262 -3.798 8.414 1.00 92.44 76 PRO A C 1
ATOM 618 O O . PRO A 1 76 ? 1.092 -4.185 8.503 1.00 92.44 76 PRO A O 1
ATOM 621 N N . PRO A 1 77 ? 3.231 -4.297 9.202 1.00 90.56 77 PRO A N 1
ATOM 622 C CA . PRO A 1 77 ? 2.934 -5.223 10.285 1.00 90.56 7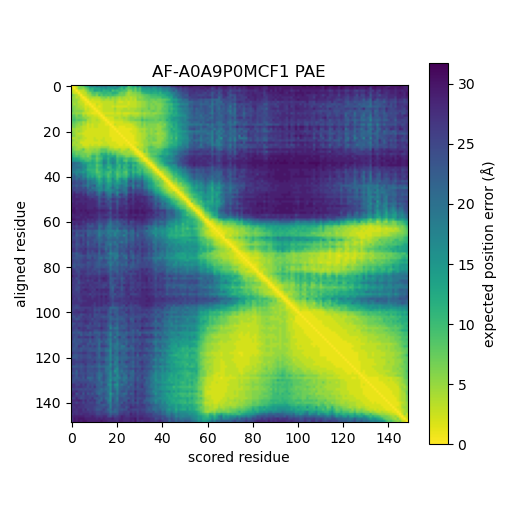7 PRO A CA 1
ATOM 623 C C . PRO A 1 77 ? 2.025 -4.558 11.337 1.00 90.56 77 PRO A C 1
ATOM 625 O O . PRO A 1 77 ? 2.111 -3.341 11.539 1.00 90.56 77 PRO A O 1
ATOM 628 N N . PRO A 1 78 ? 1.168 -5.338 12.022 1.00 91.12 78 PRO A N 1
ATOM 629 C CA . PRO A 1 78 ? 0.239 -4.805 13.012 1.00 91.12 78 PRO A CA 1
ATOM 630 C C . PRO A 1 78 ? 0.987 -4.205 14.207 1.00 91.12 78 PRO A C 1
ATOM 632 O O . PRO A 1 78 ? 1.954 -4.791 14.698 1.00 91.12 78 PRO A O 1
ATOM 635 N N . LEU A 1 79 ? 0.512 -3.057 14.695 1.00 89.19 79 LEU A N 1
ATOM 636 C CA . LEU A 1 79 ? 0.983 -2.449 15.941 1.00 89.19 79 LEU A CA 1
ATOM 637 C C . LEU A 1 79 ? 0.633 -3.341 17.149 1.00 89.19 79 LEU A C 1
ATOM 639 O O . LEU A 1 79 ? -0.326 -4.110 17.060 1.00 89.19 79 LEU A O 1
ATOM 643 N N . PRO A 1 80 ? 1.329 -3.213 18.296 1.00 85.94 80 PRO A N 1
ATOM 644 C CA . PRO A 1 80 ? 1.039 -4.008 19.498 1.00 85.94 80 PRO A CA 1
ATOM 645 C C . PRO A 1 80 ? -0.435 -3.945 19.926 1.00 85.94 80 PRO A C 1
ATOM 647 O O . PRO A 1 80 ? -1.054 -4.959 20.232 1.00 85.94 80 PRO A O 1
ATOM 650 N N . GLU A 1 81 ? -1.036 -2.759 19.830 1.00 82.44 81 GLU A N 1
ATOM 651 C CA . GLU A 1 81 ? -2.454 -2.498 20.117 1.00 82.44 81 GLU A CA 1
ATOM 652 C C . GLU A 1 81 ? -3.416 -3.280 19.197 1.00 82.44 81 GLU A C 1
ATOM 654 O O . GLU A 1 81 ? -4.571 -3.500 19.541 1.00 82.44 81 GLU A O 1
ATOM 659 N N . GLN A 1 82 ? -2.963 -3.696 18.010 1.00 84.12 82 GLN A N 1
ATOM 660 C CA . GLN A 1 82 ? -3.746 -4.471 17.038 1.00 84.12 82 GLN A CA 1
ATOM 661 C C . GLN A 1 82 ? -3.553 -5.985 17.187 1.00 84.12 82 GLN A C 1
ATOM 663 O O . GLN A 1 82 ? -4.291 -6.749 16.570 1.00 84.12 82 GLN A O 1
ATOM 668 N N . GLN A 1 83 ? -2.558 -6.412 17.966 1.00 84.50 83 GLN A N 1
ATOM 669 C CA . GLN A 1 83 ? -2.262 -7.822 18.228 1.00 84.50 83 GLN A CA 1
ATOM 670 C C . GLN A 1 83 ? -3.026 -8.362 19.446 1.00 84.50 83 GLN A C 1
ATOM 672 O O . GLN A 1 83 ? -2.934 -9.548 19.753 1.00 84.50 83 GLN A O 1
ATOM 677 N N . GLN A 1 84 ? -3.781 -7.508 20.143 1.00 79.25 84 GLN A N 1
ATOM 678 C CA . GLN A 1 84 ? -4.584 -7.910 21.292 1.00 79.25 84 GLN A CA 1
ATOM 679 C C . GLN A 1 84 ? -5.683 -8.897 20.882 1.00 79.25 84 GLN A C 1
ATOM 681 O O . GLN A 1 84 ? -6.315 -8.758 19.831 1.00 79.25 84 GLN A O 1
ATOM 686 N N . ASN A 1 85 ? -5.910 -9.901 21.731 1.00 79.62 85 ASN A N 1
ATOM 687 C CA . ASN A 1 85 ? -6.975 -10.870 21.520 1.00 79.62 85 ASN A CA 1
ATOM 688 C C . ASN A 1 85 ? -8.339 -10.162 21.621 1.00 79.62 85 ASN A C 1
ATOM 690 O O . ASN A 1 85 ? -8.619 -9.490 22.613 1.00 79.62 85 ASN A O 1
ATOM 694 N N . LYS A 1 86 ? -9.180 -10.327 20.594 1.00 75.94 86 LYS A N 1
ATOM 695 C CA . LYS A 1 86 ? -10.536 -9.760 20.533 1.00 75.94 86 LYS A CA 1
ATOM 696 C C . LYS A 1 86 ? -11.443 -10.279 21.648 1.00 75.94 86 LYS A C 1
ATOM 698 O O . LYS A 1 86 ? -12.383 -9.588 22.017 1.00 75.94 86 LYS A O 1
ATOM 703 N N . ASP A 1 87 ? -11.133 -11.447 22.196 1.00 79.12 87 ASP A N 1
ATOM 704 C CA . ASP A 1 87 ? -11.895 -12.066 23.280 1.00 79.12 87 ASP A CA 1
ATOM 705 C C . ASP A 1 87 ? -11.559 -11.451 24.650 1.00 79.12 87 ASP A C 1
ATOM 707 O O . ASP A 1 87 ? -12.223 -11.733 25.641 1.00 79.12 87 ASP A O 1
ATOM 711 N N . ASN A 1 88 ? -10.548 -10.576 24.716 1.00 77.62 88 ASN A N 1
ATOM 712 C CA . ASN A 1 88 ? -10.078 -9.923 25.940 1.00 77.62 88 ASN A CA 1
ATOM 713 C C . ASN A 1 88 ? -10.725 -8.543 26.164 1.00 77.62 88 ASN A C 1
ATOM 715 O O . ASN A 1 88 ? -10.105 -7.626 26.704 1.00 77.62 88 ASN A O 1
ATOM 719 N N . ILE A 1 89 ? -11.963 -8.365 25.700 1.00 78.19 89 ILE A N 1
ATOM 720 C CA . ILE A 1 89 ? -12.731 -7.136 25.914 1.00 78.19 89 ILE A CA 1
ATOM 721 C C . ILE A 1 89 ? -13.525 -7.299 27.209 1.00 78.19 89 ILE A C 1
ATOM 723 O O . ILE A 1 89 ? -14.408 -8.150 27.302 1.00 78.19 89 ILE A O 1
ATOM 727 N N . ASN A 1 90 ? -13.229 -6.467 28.208 1.00 80.44 90 ASN A N 1
ATOM 728 C CA . ASN A 1 90 ? -14.024 -6.424 29.428 1.00 80.44 90 ASN A CA 1
ATOM 729 C C . ASN A 1 90 ? -15.364 -5.721 29.150 1.00 80.44 90 ASN A C 1
ATOM 731 O O . ASN A 1 90 ? -15.402 -4.508 28.962 1.00 80.44 90 ASN A O 1
ATOM 735 N N . LEU A 1 91 ? -16.451 -6.493 29.116 1.00 80.94 91 LEU A N 1
ATOM 736 C CA . LEU A 1 91 ? -17.827 -5.995 28.975 1.00 80.94 91 LEU A CA 1
ATOM 737 C C . LEU A 1 91 ? -18.537 -5.837 30.330 1.00 80.94 91 LEU A C 1
ATOM 739 O O . LEU A 1 91 ? -19.730 -5.543 30.370 1.00 80.94 91 LEU A O 1
ATOM 743 N N . ASN A 1 92 ? -17.834 -6.069 31.441 1.00 83.38 92 ASN A N 1
ATOM 744 C CA . ASN A 1 92 ? -18.393 -5.937 32.777 1.00 83.38 92 ASN A CA 1
ATOM 745 C C . ASN A 1 92 ? -18.319 -4.481 33.252 1.00 83.38 92 ASN A C 1
ATOM 747 O O . ASN A 1 92 ? -17.352 -4.065 33.895 1.00 83.38 92 ASN A O 1
ATOM 751 N N . TYR A 1 93 ? -19.367 -3.727 32.930 1.00 78.69 93 TYR A N 1
ATOM 752 C CA . TYR A 1 93 ? -19.511 -2.318 33.293 1.00 78.69 93 TYR A CA 1
ATOM 753 C C . TYR A 1 93 ? -19.703 -2.080 34.801 1.00 78.69 93 TYR A C 1
ATOM 755 O O . TYR A 1 93 ? -19.465 -0.968 35.260 1.00 78.69 93 TYR A O 1
ATOM 763 N N . ASP A 1 94 ? -20.069 -3.109 35.576 1.00 80.69 94 ASP A N 1
ATOM 764 C CA . ASP A 1 94 ? -20.256 -2.997 37.032 1.00 80.69 94 ASP A CA 1
ATOM 765 C C . ASP A 1 94 ? -18.918 -3.015 37.789 1.00 80.69 94 ASP A C 1
ATOM 767 O O . ASP A 1 94 ? -18.791 -2.445 38.870 1.00 80.69 94 ASP A O 1
ATOM 771 N N . GLN A 1 95 ? -17.909 -3.695 37.234 1.00 79.94 95 GLN A N 1
ATOM 772 C CA . GLN A 1 95 ? -16.573 -3.826 37.834 1.00 79.94 95 GLN A CA 1
ATOM 773 C C . GLN A 1 95 ? -15.556 -2.842 37.250 1.00 79.94 95 GLN A C 1
ATOM 775 O O . GLN A 1 95 ? -14.478 -2.658 37.816 1.00 79.94 95 GLN A O 1
ATOM 780 N N . CYS A 1 96 ? -15.863 -2.241 36.100 1.00 76.75 96 CYS A N 1
ATOM 781 C CA . CYS A 1 96 ? -14.972 -1.328 35.406 1.00 76.75 96 CYS A CA 1
ATOM 782 C C . CYS A 1 96 ? -15.803 -0.240 34.724 1.00 76.75 96 CYS A C 1
ATOM 784 O O . CYS A 1 96 ? -16.452 -0.492 33.706 1.00 76.75 96 CYS A O 1
ATOM 786 N N . GLU A 1 97 ? -15.789 0.965 35.295 1.00 81.62 97 GLU A N 1
ATOM 787 C CA . GLU A 1 97 ? -16.460 2.103 34.676 1.00 81.62 97 GLU A CA 1
ATOM 788 C C . GLU A 1 97 ? -15.866 2.383 33.285 1.00 81.62 97 GLU A C 1
ATOM 790 O O . GLU A 1 97 ? -14.643 2.304 33.100 1.00 81.62 97 GLU A O 1
ATOM 795 N N . PRO A 1 98 ? -16.709 2.710 32.288 1.00 81.25 98 PRO A N 1
ATOM 796 C CA . PRO A 1 98 ? -16.230 3.078 30.968 1.00 81.25 98 PRO A CA 1
ATOM 797 C C . PRO A 1 98 ? -15.249 4.255 31.044 1.00 81.25 98 PRO A C 1
ATOM 799 O O . PRO A 1 98 ? -15.511 5.219 31.766 1.00 81.25 98 PRO A O 1
ATOM 802 N N . PRO A 1 99 ? -14.164 4.244 30.249 1.00 84.81 99 PRO A N 1
ATOM 803 C CA . PRO A 1 99 ? -13.319 5.417 30.102 1.00 84.81 99 PRO A CA 1
ATOM 804 C C . PRO A 1 99 ? -14.141 6.619 29.639 1.00 84.81 99 PRO A C 1
ATOM 806 O O . PRO A 1 99 ? -15.030 6.492 28.791 1.00 84.81 99 PRO A O 1
ATOM 809 N N . GLU A 1 100 ? -13.800 7.801 30.143 1.00 91.94 100 GLU A N 1
ATOM 810 C CA . GLU A 1 100 ? -14.425 9.036 29.691 1.00 91.94 100 GLU A CA 1
ATOM 811 C C . GLU A 1 100 ? -14.216 9.237 28.182 1.00 91.94 100 GLU A C 1
ATOM 813 O O . GLU A 1 100 ? -13.167 8.908 27.613 1.00 91.94 100 GLU A O 1
ATOM 818 N N . LYS A 1 101 ? -15.223 9.819 27.523 1.00 92.88 101 LYS A N 1
ATOM 819 C CA . LYS A 1 101 ? -15.202 10.094 26.082 1.00 92.88 101 LYS A CA 1
ATOM 820 C C . LYS A 1 101 ? -13.937 10.845 25.658 1.00 92.88 101 LYS A C 1
ATOM 822 O O . LYS A 1 101 ? -13.359 10.515 24.625 1.00 92.88 101 LYS A O 1
ATOM 827 N N . GLU A 1 102 ? -13.525 11.859 26.415 1.00 95.00 102 GLU A N 1
ATOM 828 C CA . GLU A 1 102 ? -12.372 12.695 26.066 1.00 95.00 102 GLU A CA 1
ATOM 829 C C . GLU A 1 102 ? -11.067 11.894 26.073 1.00 95.00 102 GLU A C 1
ATOM 831 O O . GLU A 1 102 ? -10.291 11.962 25.117 1.00 95.00 102 GLU A O 1
ATOM 836 N N . VAL A 1 103 ? -10.881 11.054 27.092 1.00 92.81 103 VAL A N 1
ATOM 837 C CA . VAL A 1 103 ? -9.734 10.147 27.214 1.00 92.81 103 VAL A CA 1
ATOM 838 C C . VAL A 1 103 ? -9.712 9.147 26.057 1.00 92.81 103 VAL A C 1
ATOM 840 O O . VAL A 1 103 ? -8.678 8.942 25.418 1.00 92.81 103 VAL A O 1
ATOM 843 N N . LEU A 1 104 ? -10.866 8.560 25.723 1.00 90.38 104 LEU A N 1
ATOM 844 C CA . LEU A 1 104 ? -10.979 7.616 24.612 1.00 90.38 104 LEU A CA 1
ATOM 845 C C . LEU A 1 104 ? -10.624 8.270 23.266 1.00 90.38 104 LEU A C 1
ATOM 847 O O . LEU A 1 104 ? -9.892 7.692 22.459 1.00 90.38 104 LEU A O 1
ATOM 851 N N . MET A 1 105 ? -11.099 9.497 23.041 1.00 94.94 105 MET A N 1
ATOM 852 C CA . MET A 1 105 ? -10.797 10.274 21.838 1.00 94.94 105 MET A CA 1
ATOM 853 C C . MET A 1 105 ? -9.302 10.578 21.707 1.00 94.94 105 MET A C 1
ATOM 855 O O . MET A 1 105 ? -8.746 10.403 20.621 1.00 94.94 105 MET A O 1
ATOM 859 N N . GLN A 1 106 ? -8.642 10.988 22.793 1.00 94.81 106 GLN A N 1
ATOM 860 C CA . GLN A 1 106 ? -7.200 11.255 22.798 1.00 94.81 106 GLN A CA 1
ATOM 861 C C . GLN A 1 106 ? -6.394 9.989 22.475 1.00 94.81 106 GLN A C 1
ATOM 863 O O . GLN A 1 106 ? -5.562 10.007 21.564 1.00 94.81 106 GLN A O 1
ATOM 868 N N . ASN A 1 107 ? -6.717 8.869 23.129 1.00 91.81 107 ASN A N 1
ATOM 869 C CA . ASN A 1 107 ? -6.067 7.578 22.888 1.00 91.81 107 ASN A CA 1
ATOM 870 C C . ASN A 1 107 ? -6.211 7.129 21.427 1.00 91.81 107 ASN A C 1
ATOM 872 O O . ASN A 1 107 ? -5.253 6.677 20.793 1.00 91.81 107 ASN A O 1
ATOM 876 N N . HIS A 1 108 ? -7.411 7.265 20.857 1.00 92.94 108 HIS A N 1
ATOM 877 C CA . HIS A 1 108 ? -7.649 6.919 19.460 1.00 92.94 108 HIS A CA 1
ATOM 878 C C . HIS A 1 108 ? -6.898 7.829 18.492 1.00 92.94 108 HIS A C 1
ATOM 880 O O . HIS A 1 108 ? -6.349 7.331 17.508 1.00 92.94 108 HIS A O 1
ATOM 886 N N . LEU A 1 109 ? -6.838 9.133 18.757 1.00 96.12 109 LEU A N 1
ATOM 887 C CA . LEU A 1 109 ? -6.101 10.077 17.921 1.00 96.12 109 LEU A CA 1
ATOM 888 C C . LEU A 1 109 ? -4.608 9.735 17.895 1.00 96.12 109 LEU A C 1
ATOM 890 O O . LEU A 1 109 ? -4.009 9.656 16.817 1.00 96.12 109 LEU A O 1
ATOM 894 N N . GLU A 1 110 ? -4.019 9.468 19.060 1.00 94.56 110 GLU A N 1
ATOM 895 C CA . GLU A 1 110 ? -2.619 9.063 19.165 1.00 94.56 110 GLU A CA 1
ATOM 896 C C . GLU A 1 110 ? -2.361 7.760 18.396 1.00 94.56 110 GLU A C 1
ATOM 898 O O . GLU A 1 110 ? -1.446 7.684 17.567 1.00 94.56 110 GLU A O 1
ATOM 903 N N . ARG 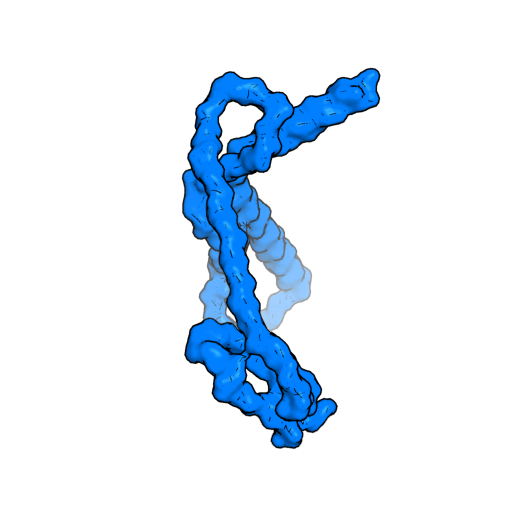A 1 111 ? -3.217 6.752 18.594 1.00 93.75 111 ARG A N 1
ATOM 904 C CA . ARG A 1 111 ? -3.145 5.478 17.874 1.00 93.75 111 ARG A CA 1
ATOM 905 C C . ARG A 1 111 ? -3.224 5.666 16.361 1.00 93.75 111 ARG A C 1
ATOM 907 O O . ARG A 1 111 ? -2.381 5.143 15.634 1.00 93.75 111 ARG A O 1
ATOM 914 N N . TRP A 1 112 ? -4.205 6.410 15.854 1.00 94.69 112 TRP A N 1
ATOM 915 C CA . TRP A 1 112 ? -4.356 6.628 14.412 1.00 94.69 112 TRP A CA 1
ATOM 916 C C . TRP A 1 112 ? -3.188 7.418 13.817 1.00 94.69 112 TRP A C 1
ATOM 918 O O . TRP A 1 112 ? -2.779 7.142 12.687 1.00 94.69 112 TRP A O 1
ATOM 928 N N . SER A 1 113 ? -2.587 8.327 14.588 1.00 96.12 113 SER A N 1
ATOM 929 C CA . SER A 1 113 ? -1.338 8.994 14.212 1.00 96.12 113 SER A CA 1
ATOM 930 C C . SER A 1 113 ? -0.189 7.991 14.054 1.00 96.12 113 SER A C 1
ATOM 932 O O . SER A 1 113 ? 0.498 8.000 13.029 1.00 96.12 113 SER A O 1
ATOM 934 N N . LYS A 1 114 ? -0.019 7.060 15.006 1.00 95.50 114 LYS A N 1
ATOM 935 C CA . LYS A 1 114 ? 0.977 5.974 14.916 1.00 95.50 114 LYS A CA 1
ATOM 936 C C . LYS A 1 114 ? 0.725 5.068 13.710 1.00 95.50 114 LYS A C 1
ATOM 938 O O . LYS A 1 114 ? 1.660 4.778 12.964 1.00 95.50 114 LYS A O 1
ATOM 943 N N . VAL A 1 115 ? -0.529 4.672 13.475 1.00 95.56 115 VAL A N 1
ATOM 944 C CA . VAL A 1 115 ? -0.922 3.872 12.302 1.00 95.56 115 VAL A CA 1
ATOM 945 C C . VAL A 1 115 ? -0.523 4.600 11.022 1.00 95.56 115 VAL A C 1
ATOM 947 O O . VAL A 1 115 ? 0.214 4.041 10.213 1.00 95.56 115 VAL A O 1
ATOM 950 N N . LYS A 1 116 ? -0.927 5.864 10.854 1.00 95.88 116 LYS A N 1
ATOM 951 C CA . LYS A 1 116 ? -0.583 6.668 9.673 1.00 95.88 116 LYS A CA 1
ATOM 952 C C . LYS A 1 116 ? 0.929 6.729 9.444 1.00 95.88 116 LYS A C 1
ATOM 954 O O . LYS A 1 116 ? 1.374 6.469 8.329 1.00 95.88 116 LYS A O 1
ATOM 959 N N . LYS A 1 117 ? 1.717 7.030 10.484 1.00 95.12 117 LYS A N 1
ATOM 960 C CA . LYS A 1 117 ? 3.189 7.065 10.395 1.00 95.12 117 LYS A CA 1
ATOM 961 C C . LYS A 1 117 ? 3.750 5.729 9.909 1.00 95.12 117 LYS A C 1
ATOM 963 O O . LYS A 1 117 ? 4.529 5.709 8.962 1.00 95.12 117 LYS A O 1
ATOM 968 N N . LYS A 1 118 ? 3.272 4.612 10.465 1.00 95.19 118 LYS A N 1
ATOM 969 C CA . LYS A 1 118 ? 3.729 3.271 10.082 1.00 95.19 118 LYS A CA 1
ATOM 970 C C . LYS A 1 118 ? 3.441 2.935 8.617 1.00 95.19 118 LYS A C 1
ATOM 972 O O . LYS A 1 118 ? 4.270 2.310 7.956 1.00 95.19 118 LYS A O 1
ATOM 977 N N . TRP A 1 119 ? 2.279 3.349 8.112 1.00 95.12 119 TRP A N 1
ATOM 978 C CA . TRP A 1 119 ? 1.918 3.195 6.701 1.00 95.12 119 TRP A CA 1
ATOM 979 C C . TRP A 1 119 ? 2.838 4.003 5.787 1.00 95.12 119 TRP A C 1
ATOM 981 O O . TRP A 1 119 ? 3.327 3.457 4.804 1.00 95.12 119 TRP A O 1
ATOM 991 N N . ILE A 1 120 ? 3.118 5.262 6.135 1.00 95.19 120 ILE A N 1
ATOM 992 C CA . ILE A 1 120 ? 4.031 6.124 5.371 1.00 95.19 120 ILE A CA 1
ATOM 993 C C . ILE A 1 120 ? 5.441 5.525 5.344 1.00 95.19 120 ILE A C 1
ATOM 995 O O . ILE A 1 120 ? 6.023 5.380 4.275 1.00 95.19 120 ILE A O 1
ATOM 999 N N . GLU A 1 121 ? 5.971 5.112 6.497 1.00 94.00 121 GLU A N 1
ATOM 1000 C CA . GLU A 1 121 ? 7.298 4.488 6.593 1.00 94.00 121 GLU A CA 1
ATOM 1001 C C . GLU A 1 121 ? 7.397 3.205 5.762 1.00 94.00 121 GLU A C 1
ATOM 1003 O O . GLU A 1 121 ? 8.396 2.966 5.089 1.00 94.00 121 GLU A O 1
ATOM 1008 N N . THR A 1 122 ? 6.363 2.365 5.808 1.00 93.94 122 THR A N 1
ATOM 1009 C CA . THR A 1 122 ? 6.353 1.094 5.070 1.00 93.94 122 THR A CA 1
ATOM 1010 C C . THR A 1 122 ? 6.230 1.333 3.569 1.00 93.94 122 THR A C 1
ATOM 1012 O O . THR A 1 122 ? 6.893 0.654 2.789 1.00 93.94 122 THR A O 1
ATOM 1015 N N . ALA A 1 123 ? 5.432 2.321 3.156 1.00 92.50 123 ALA A N 1
ATOM 1016 C CA . ALA A 1 123 ? 5.353 2.736 1.762 1.00 92.50 123 ALA A CA 1
ATOM 1017 C C . ALA A 1 123 ? 6.710 3.251 1.258 1.00 92.50 123 ALA A C 1
ATOM 1019 O O . ALA A 1 123 ? 7.178 2.774 0.230 1.00 92.50 123 ALA A O 1
ATOM 1020 N N . ALA A 1 124 ? 7.380 4.117 2.026 1.00 92.38 124 ALA A N 1
ATOM 1021 C CA . ALA A 1 124 ? 8.697 4.648 1.678 1.00 92.38 124 ALA A CA 1
ATOM 1022 C C . ALA A 1 124 ? 9.754 3.539 1.525 1.00 92.38 124 ALA A C 1
ATOM 1024 O O . ALA A 1 124 ? 10.470 3.507 0.529 1.00 92.38 124 ALA A O 1
ATOM 1025 N N . LYS A 1 125 ? 9.802 2.575 2.455 1.00 91.31 125 LYS A N 1
ATOM 1026 C CA . LYS A 1 125 ? 10.691 1.399 2.345 1.00 91.31 125 LYS A CA 1
ATOM 1027 C C . LYS A 1 125 ? 10.387 0.552 1.114 1.00 91.31 125 LYS A C 1
ATOM 1029 O O . LYS A 1 125 ? 11.283 0.103 0.409 1.00 91.31 125 LYS A O 1
ATOM 1034 N N . ASN A 1 126 ? 9.105 0.352 0.820 1.00 91.12 126 ASN A N 1
ATOM 1035 C CA . ASN A 1 126 ? 8.694 -0.401 -0.355 1.00 91.12 126 ASN A CA 1
ATOM 1036 C C . ASN A 1 126 ? 9.083 0.310 -1.668 1.00 91.12 126 ASN A C 1
ATOM 1038 O O . ASN A 1 126 ? 9.400 -0.361 -2.652 1.00 91.12 126 ASN A O 1
ATOM 1042 N N . GLU A 1 127 ? 9.054 1.645 -1.680 1.00 90.88 127 GLU A N 1
ATOM 1043 C CA . GLU A 1 127 ? 9.442 2.493 -2.814 1.00 90.88 127 GLU A CA 1
ATOM 1044 C C . GLU A 1 127 ? 10.959 2.595 -3.010 1.00 90.88 127 GLU A C 1
ATOM 1046 O O . GLU A 1 127 ? 11.404 2.759 -4.144 1.00 90.88 127 GLU A O 1
ATOM 1051 N N . GLU A 1 128 ? 11.759 2.419 -1.954 1.00 91.31 128 GLU A N 1
ATOM 1052 C CA . GLU A 1 128 ? 13.231 2.454 -1.998 1.00 91.31 128 GLU A CA 1
ATOM 1053 C C . GLU A 1 128 ? 13.816 1.510 -3.064 1.00 91.31 128 GLU A C 1
ATOM 1055 O O . GLU A 1 128 ? 14.813 1.819 -3.717 1.00 91.31 128 GLU A O 1
ATOM 1060 N N . ARG A 1 129 ? 13.130 0.393 -3.329 1.00 91.25 129 ARG A N 1
ATOM 1061 C CA . ARG A 1 129 ? 13.508 -0.600 -4.348 1.00 91.25 129 ARG A CA 1
ATOM 1062 C C . ARG A 1 129 ? 13.476 -0.054 -5.780 1.00 91.25 129 ARG A C 1
ATOM 1064 O O . ARG A 1 129 ? 14.089 -0.644 -6.666 1.00 91.25 129 ARG A O 1
ATOM 1071 N N . TYR A 1 130 ? 12.786 1.064 -6.001 1.00 93.12 130 TYR A N 1
ATOM 1072 C CA . TYR A 1 130 ? 12.673 1.760 -7.283 1.00 93.12 130 TYR A CA 1
ATOM 1073 C C . TYR A 1 130 ? 13.474 3.070 -7.321 1.00 93.12 130 TYR A C 1
ATOM 1075 O O . TYR A 1 130 ? 13.230 3.895 -8.200 1.00 93.12 130 TYR A O 1
ATOM 1083 N N . SER A 1 131 ? 14.427 3.280 -6.404 1.00 92.44 131 SER A N 1
ATOM 1084 C CA . SER A 1 131 ? 15.235 4.509 -6.322 1.00 92.44 131 SER A CA 1
ATOM 1085 C C . SER A 1 131 ? 15.851 4.917 -7.664 1.00 92.44 131 SER A C 1
ATOM 1087 O O . SER A 1 131 ? 15.621 6.031 -8.128 1.00 92.44 131 SER A O 1
ATOM 1089 N N . LYS A 1 132 ? 16.520 3.983 -8.350 1.00 90.94 132 LYS A N 1
ATOM 1090 C CA . LYS A 1 132 ? 17.116 4.205 -9.680 1.00 90.94 132 LYS A CA 1
ATOM 1091 C C . LYS A 1 132 ? 16.076 4.602 -10.730 1.00 90.94 132 LYS A C 1
ATOM 1093 O O . LYS A 1 132 ? 16.298 5.509 -11.523 1.00 90.94 132 LYS A O 1
ATOM 1098 N N . SER A 1 133 ? 14.918 3.942 -10.729 1.00 92.62 133 SER A N 1
ATOM 1099 C CA . SER A 1 133 ? 13.823 4.269 -11.649 1.00 92.62 133 SER A CA 1
ATOM 1100 C C . SER A 1 133 ? 13.261 5.666 -11.373 1.00 92.62 133 SER A C 1
ATOM 1102 O O . SER A 1 133 ? 12.954 6.395 -12.311 1.00 92.62 133 SER A O 1
ATOM 1104 N N . LEU A 1 134 ? 13.156 6.061 -10.099 1.00 92.25 134 LEU A N 1
ATOM 1105 C CA . LEU A 1 134 ? 12.730 7.404 -9.702 1.00 92.25 134 LEU A CA 1
ATOM 1106 C C . LEU A 1 134 ? 13.747 8.476 -10.106 1.00 92.25 134 LEU A C 1
ATOM 1108 O O . LEU A 1 134 ? 13.334 9.552 -10.524 1.00 92.25 134 LEU A O 1
ATOM 1112 N N . GLU A 1 135 ? 15.047 8.205 -10.003 1.00 92.38 135 GLU A N 1
ATOM 1113 C CA . GLU A 1 135 ? 16.102 9.113 -10.475 1.00 92.38 135 GLU A CA 1
ATOM 1114 C C . GLU A 1 135 ? 15.996 9.359 -11.982 1.00 92.38 135 GLU A C 1
ATOM 1116 O O . GLU A 1 135 ? 15.986 10.511 -12.414 1.00 92.38 135 GLU A O 1
ATOM 1121 N N . ILE A 1 136 ? 15.809 8.295 -12.769 1.00 90.81 136 ILE A N 1
ATOM 1122 C CA . ILE A 1 136 ? 15.612 8.397 -14.221 1.00 90.81 136 ILE A CA 1
ATOM 1123 C C . ILE A 1 136 ? 14.359 9.219 -14.543 1.00 90.81 136 ILE A C 1
ATOM 1125 O O . ILE A 1 136 ? 14.416 10.145 -15.348 1.00 90.81 136 ILE A O 1
ATOM 1129 N N . LEU A 1 137 ? 13.230 8.929 -13.889 1.00 91.12 137 LEU A N 1
ATOM 1130 C CA . LEU A 1 137 ? 11.983 9.672 -14.101 1.00 91.12 137 LEU A CA 1
ATOM 1131 C C . LEU A 1 137 ? 12.111 11.153 -13.721 1.00 91.12 137 LEU A C 1
ATOM 1133 O O . LEU A 1 137 ? 11.567 12.007 -14.418 1.00 91.12 137 LEU A O 1
ATOM 1137 N N . LYS A 1 138 ? 12.843 11.470 -12.646 1.00 91.31 138 LYS A N 1
ATOM 1138 C CA . LYS A 1 138 ? 13.134 12.856 -12.254 1.00 91.31 138 LYS A CA 1
ATOM 1139 C C . LYS A 1 138 ? 13.984 13.570 -13.301 1.00 91.31 138 LYS A C 1
ATOM 1141 O O . LYS A 1 138 ? 13.668 14.704 -13.637 1.00 91.31 138 LYS A O 1
ATOM 1146 N N . ALA A 1 139 ? 15.015 12.913 -13.831 1.00 90.44 139 ALA A N 1
ATOM 1147 C CA . ALA A 1 139 ? 15.855 13.483 -14.881 1.00 90.44 139 ALA A CA 1
ATOM 1148 C C . ALA A 1 139 ? 15.048 13.757 -16.163 1.00 90.44 139 ALA A C 1
ATOM 1150 O O . ALA A 1 139 ? 15.126 14.853 -16.708 1.00 90.44 139 ALA A O 1
ATOM 1151 N N . ILE A 1 140 ? 14.203 12.809 -16.590 1.00 89.44 140 ILE A N 1
ATOM 1152 C CA . ILE A 1 140 ? 13.300 12.997 -17.740 1.00 89.44 140 ILE A CA 1
ATOM 1153 C C . ILE A 1 140 ? 12.359 14.183 -17.506 1.00 89.44 140 ILE A C 1
ATOM 1155 O O . ILE A 1 140 ? 12.173 15.004 -18.400 1.00 89.44 140 ILE A O 1
ATOM 1159 N N . TYR A 1 141 ? 11.772 14.282 -16.310 1.00 90.19 141 TYR A N 1
ATOM 1160 C CA . TYR A 1 141 ? 10.863 15.370 -15.963 1.00 90.19 141 TYR A CA 1
ATOM 1161 C C . TYR A 1 141 ? 11.549 16.741 -16.027 1.00 90.19 141 TYR A C 1
ATOM 1163 O O . TYR A 1 141 ? 11.003 17.649 -16.641 1.00 90.19 141 TYR A O 1
ATOM 1171 N N . ILE A 1 142 ? 12.743 16.880 -15.440 1.00 91.31 142 ILE A N 1
ATOM 1172 C CA . ILE A 1 142 ? 13.504 18.141 -15.449 1.00 91.31 142 ILE A CA 1
ATOM 1173 C C . ILE A 1 142 ? 13.865 18.535 -16.886 1.00 91.31 142 ILE A C 1
ATOM 1175 O O . ILE A 1 142 ? 13.543 19.642 -17.309 1.00 91.31 142 ILE A O 1
ATOM 1179 N N . ASN A 1 143 ? 14.421 17.605 -17.669 1.00 86.56 143 ASN A N 1
ATOM 1180 C CA . ASN A 1 143 ? 14.789 17.859 -19.064 1.00 86.56 143 ASN A CA 1
ATOM 1181 C C . ASN A 1 143 ? 13.578 18.279 -19.915 1.00 86.56 143 ASN A C 1
ATOM 1183 O O . ASN A 1 143 ? 13.697 19.127 -20.792 1.00 86.56 143 ASN A O 1
ATOM 1187 N N . ALA A 1 144 ? 12.401 17.697 -19.668 1.00 86.31 144 ALA A N 1
ATOM 1188 C CA . ALA A 1 144 ? 11.183 18.061 -20.387 1.00 86.31 144 ALA A CA 1
ATOM 1189 C C . ALA A 1 144 ? 10.700 19.485 -20.063 1.00 86.31 144 ALA A C 1
ATOM 1191 O O . ALA A 1 144 ? 10.103 20.119 -20.928 1.00 86.31 144 ALA A O 1
ATOM 1192 N N . GLN A 1 145 ? 10.947 19.983 -18.845 1.00 87.31 145 GLN A N 1
ATOM 1193 C CA . GLN A 1 145 ? 10.613 21.357 -18.460 1.00 87.31 145 GLN A CA 1
ATOM 1194 C C . GLN A 1 145 ? 11.584 22.377 -19.065 1.00 87.31 145 GLN A C 1
ATOM 1196 O O . GLN A 1 145 ? 11.146 23.427 -19.523 1.00 87.31 145 GLN A O 1
ATOM 1201 N N . GLU A 1 146 ? 12.877 22.053 -19.134 1.00 81.88 146 GLU A N 1
ATOM 1202 C CA . GLU A 1 146 ? 13.893 22.931 -19.737 1.00 81.88 146 GLU A CA 1
ATOM 1203 C C . GLU A 1 146 ? 13.702 23.130 -21.249 1.00 81.88 146 GLU A C 1
ATOM 1205 O O . GLU A 1 146 ? 14.090 24.159 -21.784 1.00 81.88 146 GLU A O 1
ATOM 1210 N N . VAL A 1 147 ? 13.093 22.170 -21.953 1.00 74.75 147 VAL A N 1
ATOM 1211 C CA . VAL A 1 147 ? 12.817 22.270 -23.402 1.00 74.75 147 VAL A CA 1
ATOM 1212 C C . VAL A 1 147 ? 11.603 23.161 -23.713 1.00 74.75 147 VAL A C 1
ATOM 1214 O O . VAL A 1 147 ? 11.413 23.564 -24.861 1.00 74.75 147 VAL A O 1
ATOM 1217 N N . THR A 1 148 ? 10.754 23.449 -22.722 1.00 61.47 148 THR A N 1
ATOM 1218 C CA . THR A 1 148 ? 9.543 24.268 -22.908 1.00 61.47 148 THR A CA 1
ATOM 1219 C C . THR A 1 148 ? 9.732 25.764 -22.651 1.00 61.47 148 THR A C 1
ATOM 1221 O O . THR A 1 148 ? 8.817 26.521 -22.980 1.00 61.47 148 THR A O 1
ATOM 1224 N N . ASP A 1 149 ? 10.888 26.171 -22.121 1.00 48.94 149 ASP A N 1
ATOM 1225 C CA . ASP A 1 149 ? 11.290 27.571 -21.905 1.00 48.94 149 ASP A CA 1
ATOM 1226 C C . ASP A 1 149 ? 12.298 28.038 -22.976 1.00 48.94 149 ASP A C 1
ATOM 1228 O O . ASP A 1 149 ? 12.213 29.221 -23.389 1.00 48.94 149 ASP A O 1
#

Mean predicted aligned error: 15.95 Å

Solvent-accessible surface area (backbone atoms only — not comparable to full-atom values): 9914 Å² total; per-residue (Å²): 137,79,68,88,87,47,64,66,76,65,89,69,54,63,95,84,57,63,68,64,66,55,55,50,48,33,73,65,50,54,86,86,58,86,70,72,65,83,70,76,78,75,74,79,76,81,77,80,87,75,74,85,66,96,78,70,72,88,83,72,82,87,71,77,69,78,59,80,58,79,93,66,74,77,70,57,81,79,52,75,86,68,69,57,65,83,86,74,64,87,82,56,60,90,85,43,75,77,77,54,70,68,61,52,50,52,54,50,51,55,49,51,52,52,51,52,51,46,46,53,54,35,44,52,60,59,48,56,37,41,47,70,41,50,51,52,52,50,51,53,52,52,56,58,54,64,75,76,110

pLDDT: mean 80.08, std 13.23, range [48.78, 96.12]